Protein AF-A0A1P8WXC0-F1 (afdb_monomer_lite)

Radius of gyration: 16.98 Å; chains: 1; bounding box: 39×32×43 Å

Secondary structure (DSSP, 8-state):
--HHHHHHHH-GGGHHHHHHHHHHHHHHHHHHHTTSS-HHHHHHHHHHHHHHHHHHHHHHHHH---HHHHHHHHHHTT-TTTTTSS--HHHHHHHHHHHHHH-TTTTT-HHHHHHHHHHHHGGGTTS-HHHHHHHHHHHHHHHH-

pLDDT: mean 85.1, std 11.34, range [45.28, 95.12]

Foldseek 3Di:
DPPLVVVCVVPPQQVLVCVVLVVVLVVLVVCCVVVVDPPVVSVVVNVVSVVVSVVLVVVCVVLPAGNLLSSLLVLPVPPPQQVPDPQDSNVLSNCVVVLCVVLVCLLPDVVSVVVSLVVSLVSVVPTDPVVSNVSSVVSSVSNND

Sequence (145 aa):
MRGLQKEVDEDQANAPILQPLKDRAERILKDMESRNVTGLAAIDLLGALAAEKEALIAEAKASGLSADAFGVMIALRDDPALTGGDIDVRQVAGLIDELRARYPNALLNDDERRRLRGALYLPLLDLSDEDRTRIVDLIMRSLLS

Structure (mmCIF, N/CA/C/O backbone):
data_AF-A0A1P8WXC0-F1
#
_entry.id   AF-A0A1P8WXC0-F1
#
loop_
_atom_site.group_PDB
_atom_site.id
_atom_site.type_symbol
_atom_site.label_atom_id
_atom_site.label_alt_id
_atom_site.label_comp_id
_atom_site.label_asym_id
_atom_site.label_entity_id
_atom_site.label_seq_id
_atom_site.pdbx_PDB_ins_code
_atom_site.Car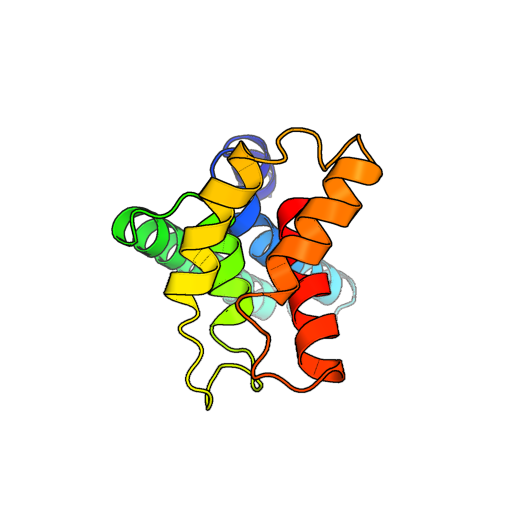tn_x
_atom_site.Cartn_y
_atom_site.Cartn_z
_atom_site.occupancy
_atom_site.B_iso_or_equiv
_atom_site.auth_seq_id
_atom_site.auth_comp_id
_atom_site.auth_asym_id
_atom_site.auth_atom_id
_atom_site.pdbx_PDB_model_num
ATOM 1 N N . MET A 1 1 ? -4.121 8.473 24.580 1.00 45.28 1 MET A N 1
ATOM 2 C CA . MET A 1 1 ? -4.501 9.025 23.257 1.00 45.28 1 MET A CA 1
ATOM 3 C C . MET A 1 1 ? -3.396 9.882 22.604 1.00 45.28 1 MET A C 1
ATOM 5 O O . MET A 1 1 ? -3.711 10.766 21.828 1.00 45.28 1 MET A O 1
ATOM 9 N N . ARG A 1 2 ? -2.100 9.650 22.890 1.00 54.25 2 ARG A N 1
ATOM 10 C CA . ARG A 1 2 ? -0.958 10.365 22.262 1.00 54.25 2 ARG A CA 1
ATOM 11 C C . ARG A 1 2 ? 0.179 9.431 21.802 1.00 54.25 2 ARG A C 1
ATOM 13 O O . ARG A 1 2 ? 1.20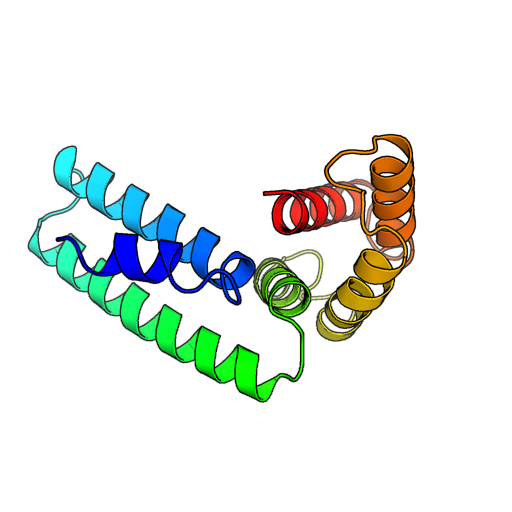9 9.922 21.375 1.00 54.25 2 ARG A O 1
ATOM 20 N N . GLY A 1 3 ? 0.011 8.110 21.929 1.00 52.69 3 GLY A N 1
ATOM 21 C CA . GLY A 1 3 ? 1.063 7.124 21.630 1.00 52.69 3 GLY A CA 1
ATOM 22 C C . GLY A 1 3 ? 1.112 6.735 20.154 1.00 52.69 3 GLY A C 1
ATOM 23 O O . GLY A 1 3 ? 2.142 6.888 19.519 1.00 52.69 3 GLY A O 1
ATOM 24 N N . LEU A 1 4 ? -0.032 6.352 19.578 1.00 50.25 4 LEU A N 1
ATOM 25 C CA . LEU A 1 4 ? -0.124 5.888 18.185 1.00 50.25 4 LEU A CA 1
ATOM 26 C C . LEU A 1 4 ? 0.288 6.941 17.148 1.00 50.25 4 LEU A C 1
ATOM 28 O O . LEU A 1 4 ? 0.970 6.615 16.188 1.00 50.25 4 LEU A O 1
ATOM 32 N N . GLN A 1 5 ? -0.084 8.204 17.357 1.00 50.00 5 GLN A N 1
ATOM 33 C CA . GLN A 1 5 ? 0.283 9.287 16.439 1.00 50.00 5 GLN A CA 1
ATOM 34 C C . GLN A 1 5 ? 1.789 9.580 16.491 1.00 50.00 5 GLN A C 1
ATOM 36 O O . GLN A 1 5 ? 2.403 9.826 15.464 1.00 50.00 5 GLN A O 1
ATOM 41 N N . LYS A 1 6 ? 2.395 9.442 17.678 1.00 47.56 6 LYS A N 1
ATOM 42 C CA . LYS A 1 6 ? 3.835 9.603 17.876 1.00 47.56 6 LYS A CA 1
ATOM 43 C C . LYS A 1 6 ? 4.639 8.448 17.287 1.00 47.56 6 LYS A C 1
ATOM 45 O O . LYS A 1 6 ? 5.669 8.690 16.687 1.00 47.56 6 LYS A O 1
ATOM 50 N N . GLU A 1 7 ? 4.152 7.216 17.405 1.00 46.25 7 GLU A N 1
ATOM 51 C CA . GLU A 1 7 ? 4.828 6.043 16.836 1.00 46.25 7 GLU A CA 1
ATOM 52 C C . GLU A 1 7 ? 4.797 6.014 15.303 1.00 46.25 7 GLU A C 1
ATOM 54 O O . GLU A 1 7 ? 5.734 5.507 14.697 1.00 46.25 7 GLU A O 1
ATOM 59 N N . VAL A 1 8 ? 3.750 6.555 14.668 1.00 48.19 8 VAL A N 1
ATOM 60 C CA . VAL A 1 8 ? 3.720 6.693 13.200 1.00 48.19 8 VAL A CA 1
ATOM 61 C C . VAL A 1 8 ? 4.662 7.806 12.730 1.00 48.19 8 VAL A C 1
ATOM 63 O O . VAL A 1 8 ? 5.315 7.645 11.705 1.00 48.19 8 VAL A O 1
ATOM 66 N N . ASP A 1 9 ? 4.781 8.898 13.491 1.00 50.03 9 ASP A N 1
ATOM 67 C CA . ASP A 1 9 ? 5.720 9.981 13.176 1.00 50.03 9 ASP A CA 1
ATOM 68 C C . ASP A 1 9 ? 7.190 9.602 13.480 1.00 50.03 9 ASP A C 1
ATOM 70 O O . ASP A 1 9 ? 8.104 10.106 12.826 1.00 50.03 9 ASP A O 1
ATOM 74 N N . GLU A 1 10 ? 7.436 8.718 14.457 1.00 51.66 10 GLU A N 1
ATOM 75 C CA . GLU A 1 10 ? 8.780 8.306 14.900 1.00 51.66 10 GLU A CA 1
ATOM 76 C C . GLU A 1 10 ? 9.355 7.111 14.106 1.00 51.66 10 GLU A C 1
ATOM 78 O O . GLU A 1 10 ? 10.577 6.981 14.031 1.00 51.66 10 GLU A O 1
ATOM 83 N N . ASP A 1 11 ? 8.528 6.280 13.454 1.00 60.09 11 ASP A N 1
ATOM 84 C CA . ASP A 1 11 ? 8.978 5.118 12.664 1.00 60.09 11 ASP A CA 1
ATOM 85 C C . ASP A 1 11 ? 8.818 5.340 11.148 1.00 60.09 11 ASP A C 1
ATOM 87 O O . ASP A 1 11 ? 8.143 4.586 10.440 1.00 60.09 11 ASP A O 1
ATOM 91 N N . GLN A 1 12 ? 9.472 6.397 10.639 1.00 60.75 12 GLN A N 1
ATOM 92 C CA . GLN A 1 12 ? 9.523 6.726 9.203 1.00 60.75 12 GLN A CA 1
ATOM 93 C C . GLN A 1 12 ? 9.930 5.530 8.331 1.00 60.75 12 GLN A C 1
ATOM 95 O O . GLN A 1 12 ? 9.492 5.430 7.187 1.00 60.75 12 GLN A O 1
ATOM 100 N N . ALA A 1 13 ? 10.740 4.612 8.868 1.00 65.19 13 ALA A N 1
ATOM 101 C CA . ALA A 1 13 ? 11.194 3.429 8.152 1.00 65.19 13 ALA A CA 1
ATOM 102 C C . ALA A 1 13 ? 10.049 2.475 7.790 1.00 65.19 13 ALA A C 1
ATOM 104 O O . ALA A 1 13 ? 10.146 1.816 6.766 1.00 65.19 13 ALA A O 1
ATOM 105 N N . ASN A 1 14 ? 8.968 2.420 8.576 1.00 73.88 14 ASN A N 1
ATOM 106 C CA . ASN A 1 14 ? 7.815 1.552 8.322 1.00 73.88 14 ASN A CA 1
ATOM 107 C C . ASN A 1 14 ? 6.589 2.317 7.801 1.00 73.88 14 ASN A C 1
ATOM 109 O O . ASN A 1 14 ? 5.512 1.730 7.688 1.00 73.88 14 ASN A O 1
ATOM 113 N N . ALA A 1 15 ? 6.723 3.605 7.467 1.00 77.62 15 ALA A N 1
ATOM 114 C CA . ALA A 1 15 ? 5.605 4.452 7.047 1.00 77.62 15 ALA A CA 1
ATOM 115 C C . ALA A 1 15 ? 4.706 3.828 5.952 1.00 77.62 15 ALA A C 1
ATOM 117 O O . ALA A 1 15 ? 3.489 3.837 6.145 1.00 77.62 15 ALA A O 1
ATOM 118 N N . PRO A 1 16 ? 5.233 3.187 4.885 1.00 79.62 16 PRO A N 1
ATOM 119 C CA . PRO A 1 16 ? 4.396 2.548 3.859 1.00 79.62 16 PRO A CA 1
ATOM 120 C C . PRO A 1 16 ? 3.525 1.402 4.394 1.00 79.62 16 PRO A C 1
ATOM 122 O O . PRO A 1 16 ? 2.432 1.152 3.893 1.00 79.62 16 PRO A O 1
ATOM 125 N N . ILE A 1 17 ? 3.991 0.715 5.438 1.00 82.81 17 ILE A N 1
ATOM 126 C CA . ILE A 1 17 ? 3.287 -0.396 6.094 1.00 82.81 17 ILE A CA 1
ATOM 127 C C . ILE A 1 17 ? 2.251 0.145 7.088 1.00 82.81 17 ILE A C 1
ATOM 129 O O . ILE A 1 17 ? 1.165 -0.410 7.248 1.00 82.81 17 ILE A O 1
ATOM 133 N N . LEU A 1 18 ? 2.587 1.239 7.774 1.00 82.50 18 LEU A N 1
ATOM 134 C CA . LEU A 1 18 ? 1.789 1.799 8.862 1.00 82.50 18 LEU A CA 1
ATOM 135 C C . LEU A 1 18 ? 0.684 2.745 8.381 1.00 82.50 18 LEU A C 1
ATOM 137 O O . LEU A 1 18 ? -0.335 2.874 9.063 1.00 82.50 18 LEU A O 1
ATOM 141 N N . GLN A 1 19 ? 0.847 3.385 7.220 1.00 82.00 19 GLN A N 1
ATOM 142 C CA . GLN A 1 19 ? -0.106 4.371 6.710 1.00 82.00 19 GLN A CA 1
ATOM 143 C C . GLN A 1 19 ? -1.525 3.793 6.508 1.00 82.00 19 GLN A C 1
ATOM 145 O O . GLN A 1 19 ? -2.474 4.392 7.020 1.00 82.00 19 GLN A O 1
ATOM 150 N N . PRO A 1 20 ? -1.721 2.600 5.906 1.00 84.25 20 PRO A N 1
ATOM 151 C CA . PRO A 1 20 ? -3.056 2.004 5.792 1.00 84.25 20 PRO A CA 1
ATOM 152 C C . PRO A 1 20 ? -3.710 1.684 7.148 1.00 84.25 20 PRO A C 1
ATOM 154 O O . PRO A 1 20 ? -4.929 1.800 7.304 1.00 84.25 20 PRO A O 1
ATOM 157 N N . LEU A 1 21 ? -2.913 1.289 8.150 1.00 85.31 21 LEU A N 1
ATOM 158 C CA . LEU A 1 21 ? -3.407 1.013 9.504 1.00 85.31 21 LEU A CA 1
ATOM 159 C C . LEU A 1 21 ? -3.832 2.301 10.213 1.00 85.31 21 LEU A C 1
ATOM 161 O O . LEU A 1 21 ? -4.863 2.321 10.889 1.00 85.31 21 LEU A O 1
ATOM 165 N N . LYS A 1 22 ? -3.072 3.384 10.020 1.0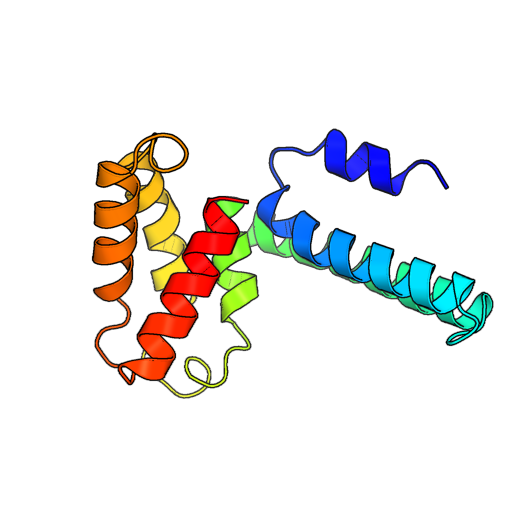0 84.06 22 LYS A N 1
ATOM 166 C CA . LYS A 1 22 ? -3.420 4.719 10.511 1.00 84.06 22 LYS A CA 1
ATOM 167 C C . LYS A 1 22 ? -4.746 5.197 9.920 1.00 84.06 22 LYS A C 1
ATOM 169 O O . LYS A 1 22 ? -5.634 5.561 10.686 1.00 84.06 22 LYS A O 1
ATOM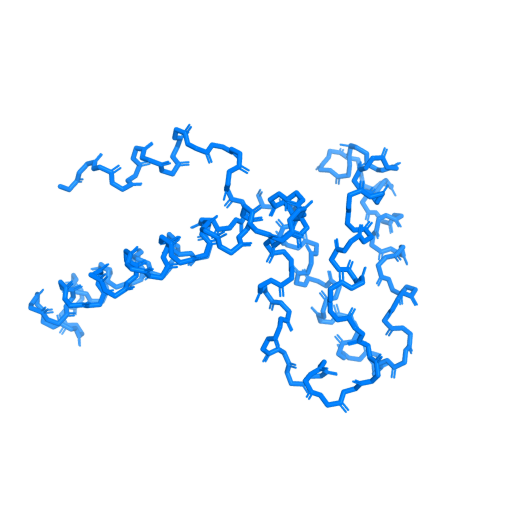 174 N N . ASP A 1 23 ? -4.929 5.107 8.603 1.00 86.69 23 ASP A N 1
ATOM 175 C CA . ASP A 1 23 ? -6.172 5.529 7.940 1.00 86.69 23 ASP A CA 1
ATOM 176 C C . ASP A 1 23 ? -7.396 4.745 8.457 1.00 86.69 23 ASP A C 1
ATOM 178 O O . ASP A 1 23 ? -8.486 5.298 8.647 1.00 86.69 23 ASP A O 1
ATOM 182 N N . ARG A 1 24 ? -7.226 3.442 8.731 1.00 87.38 24 ARG A N 1
ATOM 183 C CA . ARG A 1 24 ? -8.268 2.600 9.347 1.00 87.38 24 ARG A CA 1
ATOM 184 C C . ARG A 1 24 ? -8.558 3.013 10.790 1.00 87.38 24 ARG A C 1
ATOM 186 O O . ARG A 1 24 ? -9.729 3.097 11.161 1.00 87.38 24 ARG A O 1
ATOM 193 N N . ALA A 1 25 ? -7.532 3.306 11.587 1.00 87.06 25 ALA A N 1
ATOM 194 C CA . ALA A 1 25 ? -7.698 3.782 12.959 1.00 87.06 25 ALA A CA 1
ATOM 195 C C . ALA A 1 25 ? -8.432 5.134 13.013 1.00 87.06 25 ALA A C 1
ATOM 197 O O . ALA A 1 25 ? -9.356 5.302 13.810 1.00 87.06 25 ALA A O 1
ATOM 198 N N . GLU A 1 26 ? -8.086 6.073 12.128 1.00 89.19 26 GLU A N 1
ATOM 199 C CA . GLU A 1 26 ? -8.764 7.371 12.007 1.00 89.19 26 GLU A CA 1
ATOM 200 C C . GLU A 1 26 ? -10.246 7.208 11.642 1.00 89.19 26 GLU A C 1
ATOM 202 O O . GLU A 1 26 ? -11.108 7.883 12.211 1.00 89.19 26 GLU A O 1
ATOM 207 N N . ARG A 1 27 ? -10.571 6.263 10.751 1.00 89.62 27 ARG A N 1
ATOM 208 C CA . ARG A 1 27 ? -11.963 5.949 10.402 1.00 89.62 27 ARG A CA 1
ATOM 209 C C . ARG A 1 27 ? -12.754 5.409 11.594 1.00 89.62 27 ARG A C 1
ATOM 211 O O . ARG A 1 27 ? -13.859 5.884 11.835 1.00 89.62 27 ARG A O 1
ATOM 218 N N . ILE A 1 28 ? -12.179 4.490 12.371 1.00 86.44 28 ILE A N 1
ATOM 219 C CA . ILE A 1 28 ? -12.824 3.939 13.577 1.00 86.44 28 ILE A CA 1
ATOM 220 C C . ILE A 1 28 ? -13.115 5.044 14.596 1.00 86.44 28 ILE A C 1
ATOM 222 O O . ILE A 1 28 ? -14.210 5.098 15.157 1.00 86.44 28 ILE A O 1
ATOM 226 N N . LEU A 1 29 ? -12.157 5.947 14.823 1.00 86.75 29 LEU A N 1
ATOM 227 C CA . LEU A 1 29 ? -12.345 7.079 15.732 1.00 86.75 29 LEU A CA 1
ATOM 228 C C . LEU A 1 29 ? -13.471 7.998 15.252 1.00 86.75 29 LEU A C 1
ATOM 230 O O . LEU A 1 29 ? -14.342 8.361 16.042 1.00 86.75 29 LEU A O 1
ATOM 234 N N . LYS A 1 30 ? -13.513 8.303 13.953 1.00 88.94 30 LYS A N 1
ATOM 235 C CA . LYS A 1 30 ? -14.577 9.114 13.355 1.00 88.94 30 LYS A CA 1
ATOM 236 C C . LYS A 1 30 ? -15.953 8.455 13.464 1.00 88.94 30 LYS A C 1
ATOM 238 O O . LYS A 1 30 ? -16.945 9.139 13.724 1.00 88.94 30 LYS A O 1
ATOM 243 N N . ASP A 1 31 ? -16.031 7.140 13.287 1.00 86.12 31 ASP A N 1
ATOM 244 C CA . ASP A 1 31 ? -17.282 6.398 13.433 1.00 86.12 31 ASP A CA 1
ATOM 245 C C . ASP A 1 31 ? -17.753 6.363 14.893 1.00 86.12 31 ASP A C 1
ATOM 247 O O . ASP A 1 31 ? -18.954 6.455 15.158 1.00 86.12 31 ASP A O 1
ATOM 251 N N . MET A 1 32 ? -16.826 6.312 15.853 1.00 87.12 32 MET A N 1
ATOM 252 C CA . MET A 1 32 ? -17.142 6.441 17.277 1.00 87.12 32 MET A CA 1
ATOM 253 C C . MET A 1 32 ? -17.652 7.851 17.611 1.00 87.12 32 MET A C 1
ATOM 255 O O . MET A 1 32 ? -18.672 7.992 18.286 1.00 87.12 32 MET A O 1
ATOM 259 N N . GLU A 1 33 ? -16.992 8.900 17.109 1.00 87.44 33 GLU A N 1
ATOM 260 C CA . GLU A 1 33 ? -17.426 10.298 17.270 1.00 87.44 33 GLU A CA 1
ATOM 261 C C . GLU A 1 33 ? -18.816 10.540 16.667 1.00 87.44 33 GLU A C 1
ATOM 263 O O . GLU A 1 33 ? -19.659 11.209 17.268 1.00 87.44 33 GLU A O 1
ATOM 268 N N . SER A 1 34 ? -19.079 9.926 15.512 1.00 90.56 34 SER A N 1
ATOM 269 C CA . SER A 1 34 ? -20.368 9.978 14.814 1.00 90.56 34 SER A CA 1
ATOM 270 C C . SER A 1 34 ? -21.434 9.070 15.442 1.00 90.56 34 SER A C 1
ATOM 272 O O . SER A 1 34 ? -22.570 9.055 14.974 1.00 90.56 34 SER A O 1
ATOM 274 N N . ARG A 1 35 ? -21.096 8.335 16.516 1.00 85.69 35 ARG A N 1
ATOM 275 C CA . ARG A 1 35 ? -21.953 7.350 17.205 1.00 85.69 35 ARG A CA 1
ATOM 276 C C . ARG A 1 35 ? -22.439 6.200 16.311 1.00 85.69 35 ARG A C 1
ATOM 278 O O . ARG A 1 35 ? -23.438 5.561 16.634 1.00 85.69 35 ARG A O 1
ATOM 285 N N . ASN A 1 36 ? -21.724 5.915 15.225 1.00 81.06 36 ASN A N 1
ATOM 286 C CA . ASN A 1 36 ? -21.967 4.757 14.359 1.00 81.06 36 ASN A CA 1
ATOM 287 C C . ASN A 1 36 ? -21.493 3.451 15.016 1.00 81.06 36 ASN A C 1
ATOM 289 O O . ASN A 1 36 ? -22.042 2.385 14.748 1.00 81.06 36 ASN A O 1
ATOM 293 N N . VAL A 1 37 ? -20.497 3.537 15.902 1.00 85.81 37 VAL A N 1
ATOM 294 C CA . VAL A 1 37 ? -20.017 2.436 16.750 1.00 85.81 37 VAL A CA 1
ATOM 295 C C . VAL A 1 37 ? -19.933 2.883 18.202 1.00 85.81 37 VAL A C 1
ATOM 297 O O . VAL A 1 37 ? -19.731 4.058 18.512 1.00 85.81 37 VAL A O 1
ATOM 300 N N . THR A 1 38 ? -20.106 1.931 19.115 1.00 88.88 38 THR A N 1
ATOM 301 C CA . THR A 1 38 ? -19.971 2.187 20.551 1.00 88.88 38 THR A CA 1
ATOM 302 C C . THR A 1 38 ? -18.499 2.337 20.932 1.00 88.88 38 THR A C 1
ATOM 304 O O . THR A 1 38 ? -17.617 1.790 20.273 1.00 88.88 38 THR A O 1
ATOM 307 N N . GLY A 1 39 ? -18.221 3.034 22.039 1.00 82.81 39 GLY A N 1
ATOM 308 C CA . GLY A 1 39 ? -16.849 3.172 22.537 1.00 82.81 39 GLY A CA 1
ATOM 309 C C . GLY A 1 39 ? -16.182 1.829 22.859 1.00 82.81 39 GLY A C 1
ATOM 310 O O . GLY A 1 39 ? -14.993 1.672 22.614 1.00 82.81 39 GLY A O 1
ATOM 311 N N . LEU A 1 40 ? -16.949 0.841 23.338 1.00 88.81 40 LEU A N 1
ATOM 312 C CA . LEU A 1 40 ? -16.433 -0.509 23.587 1.00 88.81 40 LEU A CA 1
ATOM 313 C C . LEU A 1 40 ? -16.051 -1.214 22.276 1.00 88.81 40 LEU A C 1
ATOM 315 O O . LEU A 1 40 ? -14.937 -1.709 22.161 1.00 88.81 40 LEU A O 1
ATOM 319 N N . ALA A 1 41 ? -16.921 -1.164 21.261 1.00 89.00 41 ALA A N 1
ATOM 320 C CA . ALA A 1 41 ? -16.620 -1.731 19.947 1.00 89.00 41 ALA A CA 1
ATOM 321 C C . ALA A 1 41 ? -15.411 -1.046 19.286 1.00 89.00 41 ALA A C 1
ATOM 323 O O . ALA A 1 41 ? -14.585 -1.708 18.666 1.00 89.00 41 ALA A O 1
ATOM 324 N N . ALA A 1 42 ? -15.268 0.273 19.446 1.00 85.56 42 ALA A N 1
ATOM 325 C CA . ALA A 1 42 ? -14.111 1.006 18.940 1.00 85.56 42 ALA A CA 1
ATOM 326 C C . ALA A 1 42 ? -12.799 0.562 19.615 1.00 85.56 42 ALA A C 1
ATOM 328 O O . ALA A 1 42 ? -11.785 0.430 18.935 1.00 85.56 42 ALA A O 1
ATOM 329 N N . ILE A 1 43 ? -12.815 0.294 20.927 1.00 88.88 43 ILE A N 1
ATOM 330 C CA . ILE A 1 43 ? -11.650 -0.236 21.656 1.00 88.88 43 ILE A CA 1
ATOM 331 C C . ILE A 1 43 ? -11.262 -1.618 21.126 1.00 88.88 43 ILE A C 1
ATOM 333 O O . ILE A 1 43 ? -10.082 -1.840 20.858 1.00 88.88 43 ILE A O 1
ATOM 337 N N . ASP A 1 44 ? -12.230 -2.511 20.918 1.00 90.75 44 ASP A N 1
ATOM 338 C CA . ASP A 1 44 ? -11.962 -3.853 20.386 1.00 90.75 44 ASP A CA 1
ATOM 339 C C . ASP A 1 44 ? -11.361 -3.787 18.971 1.00 90.75 44 ASP A C 1
ATOM 341 O O . ASP A 1 44 ? -10.370 -4.459 18.676 1.00 90.75 44 ASP A O 1
ATOM 345 N N . LEU A 1 45 ? -11.897 -2.916 18.107 1.00 87.62 45 LEU A N 1
ATOM 346 C CA . LEU A 1 45 ? -11.381 -2.698 16.751 1.00 87.62 45 LEU A CA 1
ATOM 347 C C . LEU A 1 45 ? -9.959 -2.116 16.749 1.00 87.62 45 LEU A C 1
ATOM 349 O O . LEU A 1 45 ? -9.117 -2.539 15.957 1.00 87.62 45 LEU A O 1
ATOM 353 N N . LEU A 1 46 ? -9.670 -1.164 17.642 1.00 86.50 46 LEU A N 1
ATOM 354 C CA . LEU A 1 46 ? -8.325 -0.603 17.794 1.00 86.50 46 LEU A CA 1
ATOM 355 C C . LEU A 1 46 ? -7.339 -1.633 18.361 1.00 86.50 46 LEU A C 1
ATOM 357 O O . LEU A 1 46 ? -6.186 -1.668 17.934 1.00 86.50 46 LEU A O 1
ATOM 361 N N . GLY A 1 47 ? -7.784 -2.494 19.280 1.00 87.19 47 GLY A N 1
ATOM 362 C CA . GLY A 1 47 ? -6.987 -3.607 19.794 1.00 87.19 47 GLY A CA 1
ATOM 363 C C . GLY A 1 47 ? -6.621 -4.612 18.699 1.00 87.19 47 GLY A C 1
ATOM 364 O O . GLY A 1 47 ? -5.461 -5.004 18.587 1.00 87.19 47 GLY A O 1
ATOM 365 N N . ALA A 1 48 ? -7.578 -4.967 17.837 1.00 89.81 48 ALA A N 1
ATOM 366 C CA . ALA A 1 48 ? -7.328 -5.827 16.681 1.00 89.81 48 ALA A CA 1
ATOM 367 C C . ALA A 1 48 ? -6.324 -5.201 15.696 1.00 89.81 48 ALA A C 1
ATOM 369 O O . ALA A 1 48 ? -5.413 -5.884 15.232 1.00 89.81 48 ALA A O 1
ATOM 370 N N . LEU A 1 49 ? -6.433 -3.892 15.434 1.00 87.88 49 LEU A N 1
ATOM 371 C CA . LEU A 1 49 ? -5.468 -3.166 14.602 1.00 87.88 49 LEU A CA 1
ATOM 372 C C . LEU A 1 49 ? -4.056 -3.146 15.200 1.00 87.88 49 LEU A C 1
ATOM 374 O O . LEU A 1 49 ? -3.081 -3.215 14.454 1.00 87.88 49 LEU A O 1
ATOM 378 N N . ALA A 1 50 ? -3.923 -3.056 16.525 1.00 85.19 50 ALA A N 1
ATOM 379 C CA . ALA A 1 50 ? -2.617 -3.114 17.178 1.00 85.19 50 ALA A CA 1
ATOM 380 C C . ALA A 1 50 ? -1.952 -4.490 16.996 1.00 85.19 50 ALA A C 1
ATOM 382 O O . ALA A 1 50 ? -0.772 -4.558 16.658 1.00 85.19 50 ALA A O 1
ATOM 383 N N . ALA A 1 51 ? -2.716 -5.577 17.131 1.00 88.81 51 ALA A N 1
ATOM 384 C CA . ALA A 1 51 ? -2.216 -6.925 16.859 1.00 88.81 51 ALA A CA 1
ATOM 385 C C . ALA A 1 51 ? -1.850 -7.119 15.373 1.00 88.81 51 ALA A C 1
ATOM 387 O O . ALA A 1 51 ? -0.818 -7.712 15.060 1.00 88.81 51 ALA A O 1
ATOM 388 N N . GLU A 1 52 ? -2.657 -6.573 14.455 1.00 88.75 52 GLU A N 1
ATOM 389 C CA . GLU A 1 52 ? -2.376 -6.575 13.012 1.00 88.75 52 GLU A CA 1
ATOM 390 C C . GLU A 1 52 ? -1.069 -5.828 12.693 1.00 88.75 52 GLU A C 1
ATOM 392 O O . GLU A 1 52 ? -0.234 -6.343 11.951 1.00 88.75 52 GLU A O 1
ATOM 397 N N . LYS A 1 53 ? -0.843 -4.659 13.312 1.00 86.88 53 LYS A N 1
ATOM 398 C CA . LYS A 1 53 ? 0.410 -3.894 13.193 1.00 86.88 53 LYS A CA 1
ATOM 399 C C . LYS A 1 53 ? 1.621 -4.740 13.580 1.00 86.88 53 LYS A C 1
ATOM 401 O O . LYS A 1 53 ? 2.592 -4.797 12.828 1.00 86.88 53 LYS A O 1
ATOM 406 N N . GLU A 1 54 ? 1.587 -5.374 14.749 1.00 87.75 54 GLU A N 1
ATOM 407 C CA . GLU A 1 54 ? 2.712 -6.178 15.235 1.00 87.75 54 GLU A CA 1
ATOM 408 C C . GLU A 1 54 ? 3.000 -7.370 14.318 1.00 87.75 54 GLU A C 1
ATOM 410 O O . GLU A 1 54 ? 4.162 -7.625 13.989 1.00 87.75 54 GLU A O 1
ATOM 415 N N . ALA A 1 55 ? 1.951 -8.052 13.848 1.00 89.69 55 ALA A N 1
ATOM 416 C CA . ALA A 1 55 ? 2.075 -9.153 12.901 1.00 89.69 55 ALA A CA 1
ATOM 417 C C . ALA A 1 55 ? 2.709 -8.698 11.577 1.00 89.69 55 ALA A C 1
ATOM 419 O O . ALA A 1 55 ? 3.656 -9.327 11.109 1.00 89.69 55 ALA A O 1
ATOM 420 N N . LEU A 1 56 ? 2.253 -7.573 11.017 1.00 89.06 56 LEU A N 1
ATOM 421 C CA . LEU A 1 56 ? 2.793 -7.025 9.771 1.00 89.06 56 LEU A CA 1
ATOM 422 C C . LEU A 1 56 ? 4.250 -6.575 9.911 1.00 89.06 56 LEU A C 1
ATOM 424 O O . LEU A 1 56 ? 5.045 -6.819 9.011 1.00 89.06 56 LEU A O 1
ATOM 428 N N . ILE A 1 57 ? 4.640 -5.972 11.038 1.00 86.69 57 ILE A N 1
ATOM 429 C CA . ILE A 1 57 ? 6.044 -5.600 11.286 1.00 86.69 57 ILE A CA 1
ATOM 430 C C . ILE A 1 57 ? 6.927 -6.850 11.401 1.00 86.69 57 ILE A C 1
ATOM 432 O O . ILE A 1 57 ? 8.055 -6.866 10.901 1.00 86.69 57 ILE A O 1
ATOM 436 N N . ALA A 1 58 ? 6.446 -7.900 12.071 1.00 89.75 58 ALA A N 1
ATOM 437 C CA . ALA A 1 58 ? 7.172 -9.162 12.171 1.00 89.75 58 ALA A CA 1
ATOM 438 C C . ALA A 1 58 ? 7.320 -9.837 10.798 1.00 89.75 58 ALA A C 1
ATOM 440 O O . ALA A 1 58 ? 8.411 -10.291 10.450 1.00 89.75 58 ALA A O 1
ATOM 441 N N . GLU A 1 59 ? 6.252 -9.844 10.000 1.00 90.44 59 GLU A N 1
ATOM 442 C CA . GLU A 1 59 ? 6.246 -10.363 8.632 1.00 90.44 59 GLU A CA 1
ATOM 443 C C . GLU A 1 59 ? 7.188 -9.557 7.724 1.00 90.44 59 GLU A C 1
ATOM 445 O O . GLU A 1 59 ? 7.999 -10.150 7.014 1.00 90.44 59 GLU A O 1
ATOM 450 N N . ALA A 1 60 ? 7.184 -8.223 7.819 1.00 89.25 60 ALA A N 1
ATOM 451 C CA . ALA A 1 60 ? 8.094 -7.354 7.076 1.00 89.25 60 ALA A CA 1
ATOM 452 C C . ALA A 1 60 ? 9.557 -7.701 7.366 1.00 89.25 60 ALA A C 1
ATOM 454 O O . ALA A 1 60 ? 10.334 -7.946 6.441 1.00 89.25 60 ALA A O 1
ATOM 455 N N . LYS A 1 61 ? 9.916 -7.835 8.650 1.00 87.62 61 LYS A N 1
ATOM 456 C CA . LYS A 1 61 ? 11.266 -8.246 9.073 1.00 87.62 61 LYS A CA 1
ATOM 457 C C . LYS A 1 61 ? 11.648 -9.631 8.550 1.00 87.62 61 LYS A C 1
ATOM 459 O O . LYS A 1 61 ? 12.798 -9.836 8.173 1.00 87.62 61 LYS A O 1
ATOM 464 N N . ALA A 1 62 ? 10.707 -10.574 8.523 1.00 90.00 62 ALA A N 1
ATOM 465 C CA . ALA A 1 62 ? 10.941 -11.924 8.014 1.00 90.00 62 ALA A CA 1
ATOM 466 C C . ALA A 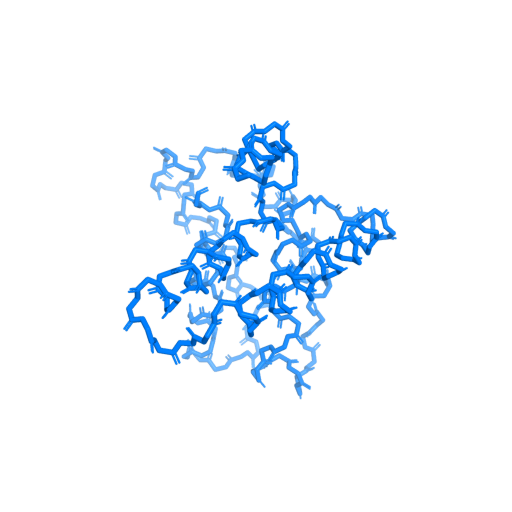1 62 ? 11.026 -11.984 6.478 1.00 90.00 62 ALA A C 1
ATOM 468 O O . ALA A 1 62 ? 11.683 -12.870 5.931 1.00 90.00 62 ALA A O 1
ATOM 469 N N . SER A 1 63 ? 10.375 -11.053 5.777 1.00 87.19 63 SER A N 1
ATOM 470 C CA . SER A 1 63 ? 10.283 -11.050 4.314 1.00 87.19 63 SER A CA 1
ATOM 471 C C . SER A 1 63 ? 11.608 -10.729 3.615 1.00 87.19 63 SER A C 1
ATOM 473 O O . SER A 1 63 ? 11.823 -11.189 2.489 1.00 87.19 63 SER A O 1
ATOM 475 N N . GLY A 1 64 ? 12.475 -9.954 4.281 1.00 87.62 64 GLY A N 1
ATOM 476 C CA . GLY A 1 64 ? 13.712 -9.405 3.718 1.00 87.62 64 GLY A CA 1
ATOM 477 C C . GLY A 1 64 ? 13.503 -8.267 2.709 1.00 87.62 64 GLY A C 1
ATOM 478 O O . GLY A 1 64 ? 14.482 -7.808 2.127 1.00 87.62 64 GLY A O 1
ATOM 479 N N . LEU A 1 65 ? 12.259 -7.829 2.489 1.00 89.69 65 LEU A N 1
ATOM 480 C CA . LEU A 1 65 ? 11.913 -6.711 1.611 1.00 89.69 65 LEU A CA 1
ATOM 481 C C . LEU A 1 65 ? 12.124 -5.370 2.324 1.00 89.69 65 LEU A C 1
ATOM 483 O O . LEU A 1 65 ? 12.049 -5.290 3.554 1.00 89.69 65 LEU A O 1
ATOM 487 N N . SER A 1 66 ? 12.337 -4.299 1.555 1.00 90.31 66 SER A N 1
ATOM 488 C CA . SER A 1 66 ? 12.216 -2.944 2.097 1.00 90.31 66 SER A CA 1
ATOM 489 C C . SER A 1 66 ? 10.779 -2.655 2.546 1.00 90.31 66 SER A C 1
ATOM 491 O O . SER A 1 66 ? 9.837 -3.352 2.166 1.00 90.31 66 SER A O 1
ATOM 493 N N . ALA A 1 67 ? 10.584 -1.594 3.329 1.00 88.12 67 ALA A N 1
ATOM 494 C CA . ALA A 1 67 ? 9.244 -1.199 3.750 1.00 88.12 67 ALA A CA 1
ATOM 495 C C . ALA A 1 67 ? 8.347 -0.751 2.586 1.00 88.12 67 ALA A C 1
ATOM 497 O O . ALA A 1 67 ? 7.160 -1.068 2.597 1.00 88.12 67 ALA A O 1
ATOM 498 N N . ASP A 1 68 ? 8.906 -0.077 1.571 1.00 89.25 68 ASP A N 1
ATOM 499 C CA . ASP A 1 68 ? 8.178 0.306 0.352 1.00 89.25 68 ASP A CA 1
ATOM 500 C C . ASP A 1 68 ? 7.721 -0.952 -0.408 1.00 89.25 68 ASP A C 1
ATOM 502 O O . ASP A 1 68 ? 6.543 -1.102 -0.738 1.00 89.25 68 ASP A O 1
ATOM 506 N N . ALA A 1 69 ? 8.646 -1.890 -0.639 1.00 92.06 69 ALA A N 1
ATOM 507 C CA . ALA A 1 69 ? 8.372 -3.148 -1.328 1.00 92.06 69 ALA A CA 1
ATOM 508 C C . ALA A 1 69 ? 7.353 -4.008 -0.566 1.00 92.06 69 ALA A C 1
ATOM 510 O O . ALA A 1 69 ? 6.393 -4.516 -1.149 1.00 92.06 69 ALA A O 1
ATOM 511 N N . PHE A 1 70 ? 7.520 -4.142 0.751 1.00 92.44 70 PHE A N 1
ATOM 512 C CA . PHE A 1 70 ? 6.598 -4.893 1.595 1.00 92.44 70 PHE A CA 1
ATOM 513 C C . PHE A 1 70 ? 5.213 -4.238 1.654 1.00 92.44 70 PHE A C 1
ATOM 515 O O . PHE A 1 70 ? 4.209 -4.934 1.530 1.00 92.44 70 PHE A O 1
ATOM 522 N N . GLY A 1 71 ? 5.138 -2.909 1.779 1.00 89.94 71 GLY A N 1
ATOM 523 C CA . GLY A 1 71 ? 3.874 -2.172 1.741 1.00 89.94 71 GLY A CA 1
ATOM 524 C C . GLY A 1 71 ? 3.095 -2.437 0.451 1.00 89.94 71 GLY A C 1
ATOM 525 O O . GLY A 1 71 ? 1.906 -2.756 0.499 1.00 89.94 71 GLY A O 1
ATOM 526 N N . VAL A 1 72 ? 3.786 -2.425 -0.694 1.00 91.25 72 VAL A N 1
ATOM 527 C CA . VAL A 1 72 ? 3.200 -2.806 -1.988 1.00 91.25 72 VAL A CA 1
ATOM 528 C C . VAL A 1 72 ? 2.737 -4.265 -1.990 1.00 91.25 72 VAL A C 1
ATOM 530 O O . VAL A 1 72 ? 1.619 -4.542 -2.415 1.00 91.25 72 VAL A O 1
ATOM 533 N N . MET A 1 73 ? 3.544 -5.202 -1.483 1.00 92.31 73 MET A N 1
ATOM 534 C CA . MET A 1 73 ? 3.166 -6.619 -1.401 1.00 92.31 73 MET A CA 1
ATOM 535 C C . MET A 1 73 ? 1.856 -6.814 -0.628 1.00 92.31 73 MET A C 1
ATOM 537 O O . MET A 1 73 ? 0.952 -7.500 -1.098 1.00 92.31 73 MET A O 1
ATOM 541 N N . ILE A 1 74 ? 1.737 -6.184 0.543 1.00 91.31 74 ILE A N 1
ATOM 542 C CA . ILE A 1 74 ? 0.542 -6.268 1.388 1.00 91.31 74 ILE A CA 1
ATOM 543 C C . ILE A 1 74 ? -0.666 -5.618 0.712 1.00 91.31 74 ILE A C 1
ATOM 545 O O . ILE A 1 74 ? -1.761 -6.167 0.780 1.00 91.31 74 ILE A O 1
ATOM 549 N N . ALA A 1 75 ? -0.482 -4.489 0.023 1.00 88.38 75 ALA A N 1
ATOM 550 C CA . ALA A 1 75 ? -1.564 -3.833 -0.709 1.00 88.38 75 ALA A CA 1
ATOM 551 C C . ALA A 1 75 ? -2.106 -4.682 -1.874 1.00 88.38 75 ALA A C 1
ATOM 553 O O . ALA A 1 75 ? -3.264 -4.521 -2.256 1.00 88.38 75 ALA A O 1
ATOM 554 N N . LEU A 1 76 ? -1.278 -5.568 -2.437 1.00 90.19 76 LEU A N 1
ATOM 555 C CA . LEU A 1 76 ? -1.606 -6.371 -3.615 1.00 90.19 76 LEU A CA 1
ATOM 556 C C . LEU A 1 76 ? -2.000 -7.822 -3.311 1.00 90.19 76 LEU A C 1
ATOM 558 O O . LEU A 1 76 ? -2.659 -8.442 -4.143 1.00 90.19 76 LEU A O 1
ATOM 562 N N . ARG A 1 77 ? -1.614 -8.386 -2.157 1.00 86.88 77 ARG A N 1
ATOM 563 C CA . ARG A 1 77 ? -1.768 -9.830 -1.875 1.00 86.88 77 ARG A CA 1
ATOM 564 C C . ARG A 1 77 ? -3.213 -10.339 -1.910 1.00 86.88 77 ARG A C 1
ATOM 566 O O . ARG A 1 77 ? -3.425 -11.505 -2.218 1.00 86.88 77 ARG A O 1
ATOM 573 N N . ASP A 1 78 ? -4.176 -9.469 -1.611 1.00 86.75 78 ASP A N 1
ATOM 574 C CA . ASP A 1 78 ? -5.607 -9.794 -1.565 1.00 86.75 78 ASP A CA 1
ATOM 575 C C . ASP A 1 78 ? -6.364 -9.285 -2.812 1.00 86.75 78 ASP A C 1
ATOM 577 O O . ASP A 1 78 ? -7.596 -9.309 -2.854 1.00 86.75 78 ASP A O 1
ATOM 581 N N . ASP A 1 79 ? -5.653 -8.796 -3.837 1.00 88.12 79 ASP A N 1
ATOM 582 C CA . ASP A 1 79 ? -6.279 -8.260 -5.045 1.00 88.12 79 ASP A CA 1
ATOM 583 C C . ASP A 1 79 ? -6.900 -9.388 -5.897 1.00 88.12 79 ASP A C 1
ATOM 585 O O . ASP A 1 79 ? -6.213 -10.356 -6.248 1.00 88.12 79 ASP A O 1
ATOM 589 N N . PRO A 1 80 ? -8.188 -9.295 -6.282 1.00 85.75 80 PRO A N 1
ATOM 590 C CA . PRO A 1 80 ? -8.862 -10.345 -7.047 1.00 85.75 80 PRO A CA 1
ATOM 591 C C . PRO A 1 80 ? -8.228 -10.596 -8.421 1.00 85.75 80 PRO A C 1
ATOM 593 O O . PRO A 1 80 ? -8.289 -11.715 -8.921 1.00 85.75 80 PRO A O 1
ATOM 596 N N . ALA A 1 81 ? -7.592 -9.586 -9.023 1.00 85.44 81 ALA A N 1
ATOM 597 C CA . ALA A 1 81 ? -6.914 -9.744 -10.307 1.00 85.44 81 ALA A CA 1
ATOM 598 C C . ALA A 1 81 ? -5.581 -10.507 -10.186 1.00 85.44 81 ALA A C 1
ATOM 600 O O . ALA A 1 81 ? -5.071 -11.008 -11.184 1.00 85.44 81 ALA A O 1
ATOM 601 N N . LEU A 1 82 ? -5.022 -10.610 -8.974 1.00 85.62 82 LEU A N 1
ATOM 602 C CA . LEU A 1 82 ? -3.733 -11.256 -8.703 1.00 85.62 82 LEU A CA 1
ATOM 603 C C . LEU A 1 82 ? -3.886 -12.611 -7.995 1.00 85.62 82 LEU A C 1
ATOM 605 O O . LEU A 1 82 ? -3.080 -13.509 -8.206 1.00 85.62 82 LEU A O 1
ATOM 609 N N . THR A 1 83 ? -4.950 -12.802 -7.212 1.00 78.19 83 THR A N 1
ATOM 610 C CA . THR A 1 83 ? -5.208 -14.019 -6.407 1.00 78.19 83 THR A CA 1
ATOM 611 C C . THR A 1 83 ? -5.591 -15.271 -7.211 1.00 78.19 83 THR A C 1
ATOM 613 O O . THR A 1 83 ? -5.733 -16.349 -6.635 1.00 78.19 83 THR A O 1
ATOM 616 N N . GLY A 1 84 ? -5.715 -15.166 -8.537 1.00 68.31 84 GLY A N 1
ATOM 617 C CA . GLY A 1 84 ? -5.969 -16.296 -9.442 1.00 68.31 84 GLY A CA 1
ATOM 618 C C . GLY A 1 84 ? -5.096 -16.317 -10.699 1.00 68.31 84 GLY A C 1
ATOM 619 O O . GLY A 1 84 ? -5.383 -17.096 -11.606 1.00 68.31 84 GLY A O 1
ATOM 620 N N . GLY A 1 85 ? -4.086 -15.447 -10.779 1.00 71.00 85 GLY A N 1
ATOM 621 C CA . GLY A 1 85 ? -3.194 -15.335 -11.935 1.00 71.00 85 GLY A CA 1
ATOM 622 C C . GLY A 1 85 ? -1.822 -15.969 -11.702 1.00 71.00 85 GLY A C 1
ATOM 623 O O . GLY A 1 85 ? -1.475 -16.343 -10.585 1.00 71.00 85 GLY A O 1
ATOM 624 N N . ASP A 1 86 ? -1.014 -16.021 -12.762 1.00 80.69 86 ASP A N 1
ATOM 625 C CA . ASP A 1 86 ? 0.385 -16.486 -12.714 1.00 80.69 86 ASP A CA 1
ATOM 626 C C . ASP A 1 86 ? 1.360 -15.412 -12.183 1.00 80.69 86 ASP A C 1
ATOM 628 O O . ASP A 1 86 ? 2.566 -15.644 -12.074 1.00 80.69 86 ASP A O 1
ATOM 632 N N . ILE A 1 87 ? 0.855 -14.219 -11.852 1.00 85.94 87 ILE A N 1
ATOM 633 C CA . ILE A 1 87 ? 1.666 -13.100 -11.370 1.00 85.94 87 ILE A CA 1
ATOM 634 C C . ILE A 1 87 ? 1.999 -13.299 -9.893 1.00 85.94 87 ILE A C 1
ATOM 636 O O . ILE A 1 87 ? 1.148 -13.192 -9.011 1.00 85.94 87 ILE A O 1
ATOM 640 N N . ASP A 1 88 ? 3.283 -13.515 -9.622 1.00 87.62 88 ASP A N 1
ATOM 641 C CA . ASP A 1 88 ? 3.810 -13.587 -8.266 1.00 87.62 88 ASP A CA 1
ATOM 642 C C . ASP A 1 88 ? 3.933 -12.178 -7.660 1.00 87.62 88 ASP A C 1
ATOM 644 O O . ASP A 1 88 ? 4.851 -11.409 -7.964 1.00 87.62 88 ASP A O 1
ATOM 648 N N . VAL A 1 89 ? 3.009 -11.850 -6.753 1.00 89.88 89 VAL A N 1
ATOM 649 C CA . VAL A 1 89 ? 2.974 -10.573 -6.022 1.00 89.88 89 VAL A CA 1
ATOM 650 C C . VAL A 1 89 ? 4.293 -10.287 -5.301 1.00 89.88 89 VAL A C 1
ATOM 652 O O . VAL A 1 89 ? 4.720 -9.132 -5.226 1.00 89.88 89 VAL A O 1
ATOM 655 N N . ARG A 1 90 ? 4.986 -11.319 -4.805 1.00 89.38 90 ARG A N 1
ATOM 656 C CA . ARG A 1 90 ? 6.274 -11.145 -4.129 1.00 89.38 90 ARG A CA 1
ATOM 657 C C . ARG A 1 90 ? 7.368 -10.734 -5.109 1.00 89.38 90 ARG A C 1
ATOM 659 O O . ARG A 1 90 ? 8.215 -9.916 -4.753 1.00 89.38 90 ARG A O 1
ATOM 666 N N . GLN A 1 91 ? 7.349 -11.259 -6.334 1.00 88.12 91 GLN A N 1
ATOM 667 C CA . GLN A 1 91 ? 8.275 -10.817 -7.381 1.00 88.12 91 GLN A CA 1
ATOM 668 C C . GLN A 1 91 ? 7.999 -9.368 -7.779 1.00 88.12 91 GLN A C 1
ATOM 670 O O . GLN A 1 91 ? 8.938 -8.579 -7.850 1.00 88.12 91 GLN A O 1
ATOM 675 N N . VAL A 1 92 ? 6.727 -8.988 -7.952 1.00 89.75 92 VAL A N 1
ATOM 676 C CA . VAL A 1 92 ? 6.346 -7.592 -8.235 1.00 89.75 92 VAL A CA 1
ATOM 677 C C . VAL A 1 92 ? 6.843 -6.656 -7.131 1.00 89.75 92 VAL A C 1
ATOM 679 O O . VAL A 1 92 ? 7.435 -5.619 -7.425 1.00 89.75 92 VAL A O 1
ATOM 682 N N . ALA A 1 93 ? 6.664 -7.042 -5.866 1.00 90.56 93 ALA A N 1
ATOM 683 C CA . ALA A 1 93 ? 7.163 -6.295 -4.717 1.00 90.56 93 ALA A CA 1
ATOM 684 C C . ALA A 1 93 ? 8.696 -6.175 -4.707 1.00 90.56 93 ALA A C 1
ATOM 686 O O . ALA A 1 93 ? 9.223 -5.096 -4.451 1.00 90.56 93 ALA A O 1
ATOM 687 N N . GLY A 1 94 ? 9.427 -7.243 -5.040 1.00 90.44 94 GLY A N 1
ATOM 688 C CA . GLY A 1 94 ? 10.893 -7.218 -5.111 1.00 90.44 94 GLY A CA 1
ATOM 689 C C . GLY A 1 94 ? 11.447 -6.232 -6.146 1.00 90.44 94 GLY A C 1
ATOM 690 O O . GLY A 1 94 ? 12.504 -5.643 -5.934 1.00 90.44 94 GLY A O 1
ATOM 691 N N . LEU A 1 95 ? 10.712 -5.983 -7.235 1.00 92.19 95 LEU A N 1
ATOM 692 C CA . LEU A 1 95 ? 11.107 -5.006 -8.257 1.00 92.19 95 LEU A CA 1
ATOM 693 C C . LEU A 1 95 ? 11.015 -3.556 -7.762 1.00 92.19 95 LEU A C 1
ATOM 695 O O . LEU A 1 95 ? 11.645 -2.672 -8.345 1.00 92.19 95 LEU A O 1
ATOM 699 N N . ILE A 1 96 ? 10.247 -3.285 -6.704 1.00 92.94 96 ILE A N 1
ATOM 700 C CA . ILE A 1 96 ? 10.026 -1.924 -6.201 1.00 92.94 96 ILE A CA 1
ATOM 701 C C . ILE A 1 96 ? 11.339 -1.268 -5.780 1.00 92.94 96 ILE A C 1
ATOM 703 O O . ILE A 1 96 ? 11.567 -0.110 -6.130 1.00 92.94 96 ILE A O 1
ATOM 707 N N . ASP A 1 97 ? 12.233 -2.002 -5.121 1.00 90.50 97 ASP A N 1
ATOM 708 C CA . ASP A 1 97 ? 13.521 -1.464 -4.671 1.00 90.50 97 ASP A CA 1
ATOM 709 C C . ASP A 1 97 ? 14.415 -1.069 -5.848 1.00 90.50 97 ASP A C 1
ATOM 711 O O . ASP A 1 97 ? 15.002 0.017 -5.864 1.00 90.50 97 ASP A O 1
ATOM 715 N N . GLU A 1 98 ? 14.459 -1.903 -6.888 1.00 92.31 98 GLU A N 1
ATOM 716 C CA . GLU A 1 98 ? 15.198 -1.596 -8.113 1.00 92.31 98 GLU A CA 1
ATOM 717 C C . GLU A 1 98 ? 14.625 -0.368 -8.825 1.00 92.31 98 GLU A C 1
ATOM 719 O O . GLU A 1 98 ? 15.370 0.488 -9.310 1.00 92.31 98 GLU A O 1
ATOM 724 N N . LEU A 1 99 ? 13.296 -0.264 -8.888 1.00 91.81 99 LEU A N 1
ATOM 725 C CA . LEU A 1 99 ? 12.613 0.860 -9.518 1.00 91.81 99 LEU A CA 1
ATOM 726 C C . LEU A 1 99 ? 12.802 2.157 -8.727 1.00 91.81 99 LEU A C 1
ATOM 728 O O . LEU A 1 99 ? 13.007 3.207 -9.334 1.00 91.81 99 LEU A O 1
ATOM 732 N N . ARG A 1 100 ? 12.804 2.096 -7.393 1.00 89.06 100 ARG A N 1
ATOM 733 C CA . ARG A 1 100 ? 13.079 3.244 -6.516 1.00 89.06 100 ARG A CA 1
ATOM 734 C C . ARG A 1 100 ? 14.523 3.711 -6.633 1.00 89.06 100 ARG A C 1
ATOM 736 O O . ARG A 1 100 ? 14.759 4.910 -6.738 1.00 89.06 100 ARG A O 1
ATOM 743 N N . ALA A 1 101 ? 15.477 2.785 -6.715 1.00 90.75 101 ALA A N 1
ATOM 744 C CA . ALA A 1 101 ? 16.875 3.120 -6.974 1.00 90.75 101 ALA A CA 1
ATOM 745 C C . ALA A 1 101 ? 17.080 3.728 -8.375 1.00 90.75 101 ALA A C 1
ATOM 747 O O . ALA A 1 101 ? 17.924 4.605 -8.557 1.00 90.75 101 ALA A O 1
ATOM 748 N N . ARG A 1 102 ? 16.304 3.279 -9.370 1.00 92.81 102 ARG A N 1
ATOM 749 C CA . ARG A 1 102 ? 16.366 3.779 -10.753 1.00 92.81 102 ARG A CA 1
ATOM 750 C C . ARG A 1 102 ? 15.693 5.141 -10.939 1.00 92.81 102 ARG A C 1
ATOM 752 O O . ARG A 1 102 ? 16.126 5.903 -11.802 1.00 92.81 102 ARG A O 1
ATOM 759 N N . TYR A 1 103 ? 14.658 5.438 -10.156 1.00 92.88 103 TYR A N 1
ATOM 760 C CA . TYR A 1 103 ? 13.868 6.673 -10.229 1.00 92.88 103 TYR A CA 1
ATOM 761 C C . TYR A 1 103 ? 13.761 7.357 -8.852 1.00 92.88 103 TYR A C 1
ATOM 763 O O . TYR A 1 103 ? 12.659 7.490 -8.308 1.00 92.88 103 TYR A O 1
ATOM 771 N N . PRO A 1 104 ? 14.894 7.779 -8.260 1.00 91.50 104 PRO A N 1
ATOM 772 C CA . PRO A 1 104 ? 14.931 8.278 -6.886 1.00 91.50 104 PRO A CA 1
ATOM 773 C C . PRO A 1 104 ? 14.173 9.600 -6.695 1.00 91.50 104 PRO A C 1
ATOM 775 O O . PRO A 1 104 ? 13.761 9.909 -5.580 1.00 91.50 104 PRO A O 1
ATOM 778 N N . ASN A 1 105 ? 13.948 10.376 -7.762 1.00 91.62 105 ASN A N 1
ATOM 779 C CA . ASN A 1 105 ? 13.279 11.676 -7.706 1.00 91.62 105 ASN A CA 1
ATOM 780 C C . ASN A 1 105 ? 11.844 11.630 -8.244 1.00 91.62 105 ASN A C 1
ATOM 782 O O . ASN A 1 105 ? 11.261 12.685 -8.491 1.00 91.62 105 ASN A O 1
ATOM 786 N N . ALA A 1 106 ? 11.242 10.449 -8.413 1.00 90.62 106 ALA A N 1
ATOM 787 C CA . ALA A 1 106 ? 9.888 10.303 -8.959 1.00 90.62 106 ALA A CA 1
ATOM 788 C C . ALA A 1 106 ? 8.795 11.077 -8.184 1.00 90.62 106 ALA A C 1
ATOM 790 O O . ALA A 1 106 ? 7.719 11.321 -8.727 1.00 90.62 106 ALA A O 1
ATOM 791 N N . LEU A 1 107 ? 9.062 11.483 -6.938 1.00 86.88 107 LEU A N 1
ATOM 792 C CA . LEU A 1 107 ? 8.202 12.369 -6.144 1.00 86.88 107 LEU A CA 1
ATOM 793 C C . LEU A 1 107 ? 8.175 13.818 -6.656 1.00 86.88 107 LEU A C 1
ATOM 795 O O . LEU A 1 107 ? 7.135 14.468 -6.600 1.00 86.88 107 LEU A O 1
ATOM 799 N N . LEU A 1 108 ? 9.311 14.330 -7.134 1.00 90.25 108 LEU A N 1
ATOM 800 C CA . LEU A 1 108 ? 9.498 15.742 -7.497 1.00 90.25 108 LEU A CA 1
ATOM 801 C C . LEU A 1 108 ? 9.696 15.952 -9.004 1.00 90.25 108 LEU A C 1
ATOM 803 O O . LEU A 1 108 ? 9.679 17.087 -9.475 1.00 90.25 108 LEU A O 1
ATOM 807 N N . ASN A 1 109 ? 9.904 14.873 -9.760 1.00 93.19 109 ASN A N 1
ATOM 808 C CA . ASN A 1 109 ? 10.180 14.900 -11.187 1.00 93.19 109 ASN A CA 1
ATOM 809 C C . ASN A 1 109 ? 9.116 14.108 -11.958 1.00 93.19 109 ASN A C 1
ATOM 811 O O . ASN A 1 109 ? 9.083 12.876 -11.916 1.00 93.19 109 ASN A O 1
ATOM 815 N N . ASP A 1 110 ? 8.283 14.826 -12.713 1.00 92.44 110 ASP A N 1
ATOM 816 C CA . ASP A 1 110 ? 7.199 14.249 -13.512 1.00 92.44 110 ASP A CA 1
ATOM 817 C C . ASP A 1 110 ? 7.686 13.264 -14.583 1.00 92.44 110 ASP A C 1
ATOM 819 O O . ASP A 1 110 ? 6.982 12.304 -14.903 1.00 92.44 110 ASP A O 1
ATOM 823 N N . ASP A 1 111 ? 8.882 13.457 -15.138 1.00 94.38 111 ASP A N 1
ATOM 824 C CA . ASP A 1 111 ? 9.420 12.553 -16.155 1.00 94.38 111 ASP A CA 1
ATOM 825 C C . ASP A 1 111 ? 9.896 11.239 -15.537 1.00 94.38 111 ASP A C 1
ATOM 827 O O . ASP A 1 111 ? 9.601 10.165 -16.069 1.00 94.38 111 ASP A O 1
ATOM 831 N N . GLU A 1 112 ? 10.566 11.295 -14.382 1.00 95.12 112 GLU A N 1
ATOM 832 C CA . GLU A 1 112 ? 10.881 10.089 -13.607 1.00 95.12 112 GLU A CA 1
ATOM 833 C C . GLU A 1 112 ? 9.605 9.391 -13.137 1.00 95.12 112 GLU A C 1
ATOM 835 O O . GLU A 1 112 ? 9.499 8.173 -13.260 1.00 95.12 112 GLU A O 1
ATOM 840 N N . ARG A 1 113 ? 8.592 10.147 -12.702 1.00 94.00 113 ARG A N 1
ATOM 841 C CA . ARG A 1 113 ? 7.285 9.606 -12.318 1.00 94.00 113 ARG A CA 1
ATOM 842 C C . ARG A 1 113 ? 6.608 8.861 -13.468 1.00 94.00 113 ARG A C 1
ATOM 844 O O . ARG A 1 113 ? 6.087 7.763 -13.269 1.00 94.00 113 ARG A O 1
ATOM 851 N N . ARG A 1 114 ? 6.627 9.425 -14.683 1.00 93.44 114 ARG A N 1
ATOM 852 C CA . ARG A 1 114 ? 6.099 8.773 -15.896 1.00 93.44 114 ARG A CA 1
ATOM 853 C C . ARG A 1 114 ? 6.872 7.500 -16.238 1.00 93.44 114 ARG A C 1
ATOM 855 O O . ARG A 1 114 ? 6.252 6.496 -16.585 1.00 93.44 114 ARG A O 1
ATOM 862 N N . ARG A 1 115 ? 8.204 7.517 -16.125 1.00 93.94 115 ARG A N 1
ATOM 863 C CA . ARG A 1 115 ? 9.060 6.348 -16.400 1.00 93.94 115 ARG A CA 1
ATOM 864 C C . ARG A 1 115 ? 8.894 5.242 -15.362 1.00 93.94 115 ARG A C 1
ATOM 866 O O . ARG A 1 115 ? 8.787 4.083 -15.751 1.00 93.94 115 ARG A O 1
ATOM 873 N N . LEU A 1 116 ? 8.806 5.594 -14.079 1.00 93.75 116 LEU A N 1
ATOM 874 C CA . LEU A 1 116 ? 8.472 4.673 -12.993 1.00 93.75 116 LEU A CA 1
ATOM 875 C C . LEU A 1 116 ? 7.130 4.000 -13.273 1.00 93.75 116 LEU A C 1
ATOM 877 O O . LEU A 1 116 ? 7.048 2.775 -13.284 1.00 93.75 116 LEU A O 1
ATOM 881 N N . ARG A 1 117 ? 6.104 4.799 -13.594 1.00 93.81 117 ARG A N 1
ATOM 882 C CA . ARG A 1 117 ? 4.788 4.281 -13.967 1.00 93.81 117 ARG A CA 1
ATOM 883 C C . ARG A 1 117 ? 4.895 3.286 -15.122 1.00 93.81 117 ARG A C 1
ATOM 885 O O . ARG A 1 117 ? 4.387 2.183 -14.996 1.00 93.81 117 ARG A O 1
ATOM 892 N N . GLY A 1 118 ? 5.566 3.648 -16.217 1.00 93.94 118 GLY A N 1
ATOM 893 C CA . GLY A 1 118 ? 5.754 2.762 -17.371 1.00 93.94 118 GLY A CA 1
ATOM 894 C C . GLY A 1 118 ? 6.485 1.461 -17.025 1.00 93.94 118 GLY A C 1
ATOM 895 O O . GLY A 1 118 ? 6.112 0.399 -17.516 1.00 93.94 118 GLY A O 1
ATOM 896 N N . ALA A 1 119 ? 7.475 1.522 -16.133 1.00 93.25 119 ALA A N 1
ATOM 897 C CA . ALA A 1 119 ? 8.210 0.349 -15.673 1.00 93.25 119 ALA A CA 1
ATOM 898 C C . ALA A 1 119 ? 7.329 -0.640 -14.886 1.00 93.25 119 ALA A C 1
ATOM 900 O O . ALA A 1 119 ? 7.528 -1.847 -14.993 1.00 93.25 119 ALA A O 1
ATOM 901 N N . LEU A 1 120 ? 6.322 -0.143 -14.159 1.00 93.38 120 LEU A N 1
ATOM 902 C CA . LEU A 1 120 ? 5.368 -0.968 -13.408 1.00 93.38 120 LEU A CA 1
ATOM 903 C C . LEU A 1 120 ? 4.360 -1.715 -14.297 1.00 93.38 120 LEU A C 1
ATOM 905 O O . LEU A 1 120 ? 3.792 -2.707 -13.853 1.00 93.38 120 LEU A O 1
ATOM 909 N N . TYR A 1 121 ? 4.146 -1.290 -15.548 1.00 92.62 121 TYR A N 1
ATOM 910 C CA . TYR A 1 121 ? 3.264 -2.013 -16.478 1.00 92.62 121 TYR A CA 1
ATOM 911 C C . TYR A 1 121 ? 3.872 -3.336 -16.966 1.00 92.62 121 TYR A C 1
ATOM 913 O O . TYR A 1 121 ? 3.125 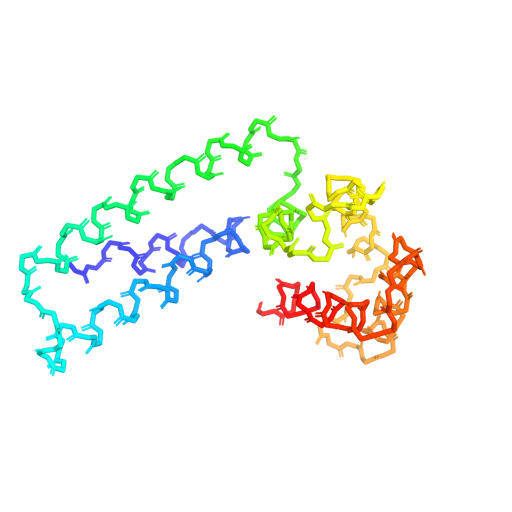-4.264 -17.259 1.00 92.62 121 TYR A O 1
ATOM 921 N N . LEU A 1 122 ? 5.204 -3.429 -17.056 1.00 89.25 122 LEU A N 1
ATOM 922 C CA . LEU A 1 122 ? 5.921 -4.599 -17.583 1.00 89.25 122 LEU A CA 1
ATOM 923 C C . LEU A 1 122 ? 5.647 -5.909 -16.823 1.00 89.25 122 LEU A C 1
ATOM 925 O O . LEU A 1 122 ? 5.308 -6.891 -17.477 1.00 89.25 122 LEU A O 1
ATOM 929 N N . PRO A 1 123 ? 5.758 -5.969 -15.483 1.00 88.75 123 PRO A N 1
ATOM 930 C CA . PRO A 1 123 ? 5.481 -7.205 -14.748 1.00 88.75 123 PRO A CA 1
ATOM 931 C C . PRO A 1 123 ? 3.988 -7.567 -14.694 1.00 88.75 123 PRO A C 1
ATOM 933 O O . PRO A 1 123 ? 3.637 -8.637 -14.216 1.00 88.75 123 PRO A O 1
ATOM 936 N N . LEU A 1 124 ? 3.108 -6.681 -15.166 1.00 89.44 124 LEU A N 1
ATOM 937 C CA . LEU A 1 124 ? 1.654 -6.821 -15.090 1.00 89.44 124 LEU A CA 1
ATOM 938 C C . LEU A 1 124 ? 1.016 -6.997 -16.474 1.00 89.44 124 LEU A C 1
ATOM 940 O O . LEU A 1 124 ? -0.186 -6.792 -16.626 1.00 89.44 124 LEU A O 1
ATOM 944 N N . LEU A 1 125 ? 1.808 -7.321 -17.501 1.00 88.94 125 LEU A N 1
ATOM 945 C CA . LEU A 1 125 ? 1.339 -7.367 -18.889 1.00 88.94 125 LEU A CA 1
ATOM 946 C C . LEU A 1 125 ? 0.240 -8.403 -19.134 1.00 88.94 125 LEU A C 1
ATOM 948 O O . LEU A 1 125 ? -0.593 -8.158 -20.004 1.00 88.94 125 LEU A O 1
ATOM 952 N N . ASP A 1 126 ? 0.218 -9.486 -18.356 1.00 87.94 126 ASP A N 1
ATOM 953 C CA . ASP A 1 126 ? -0.761 -10.573 -18.484 1.00 87.94 126 ASP A CA 1
ATOM 954 C C . ASP A 1 126 ? -2.145 -10.220 -17.912 1.00 87.94 126 ASP A C 1
ATOM 956 O O . ASP A 1 126 ? -3.111 -10.958 -18.107 1.00 87.94 126 ASP A O 1
ATOM 960 N N . LEU A 1 127 ? -2.269 -9.079 -17.227 1.00 88.25 127 LEU A N 1
ATOM 961 C CA . LEU A 1 127 ? -3.550 -8.572 -16.742 1.00 88.25 127 LEU A CA 1
ATOM 962 C C . LEU A 1 127 ? -4.337 -7.843 -17.830 1.00 88.25 127 LEU A C 1
ATOM 964 O O . LEU A 1 127 ? -3.784 -7.301 -18.791 1.00 88.25 127 LEU A O 1
ATOM 968 N N . SER A 1 128 ? -5.651 -7.751 -17.613 1.00 90.19 128 SER A N 1
ATOM 969 C CA . SER A 1 128 ? -6.522 -6.873 -18.392 1.00 90.19 128 SER A CA 1
ATOM 970 C C . SER A 1 128 ? -6.040 -5.416 -18.309 1.00 90.19 128 SER A C 1
ATOM 972 O O . SER A 1 128 ? -5.453 -4.997 -17.309 1.00 90.19 128 SER A O 1
ATOM 974 N N . ASP A 1 129 ? -6.304 -4.612 -19.344 1.00 90.56 129 ASP A N 1
ATOM 975 C CA . ASP A 1 129 ? -5.920 -3.192 -19.356 1.00 90.56 129 ASP A CA 1
ATOM 976 C C . ASP A 1 129 ? -6.482 -2.417 -18.153 1.00 90.56 129 ASP A C 1
ATOM 978 O O . ASP A 1 129 ? -5.807 -1.540 -17.602 1.00 90.56 129 ASP A O 1
ATOM 982 N N . GLU A 1 130 ? -7.701 -2.762 -17.735 1.00 92.31 130 GLU A N 1
ATOM 983 C CA . GLU A 1 130 ? -8.390 -2.153 -16.600 1.00 92.31 130 GLU A CA 1
ATOM 984 C C . GLU A 1 130 ? -7.708 -2.513 -15.273 1.00 92.31 130 GLU A C 1
ATOM 986 O O . GLU A 1 130 ? -7.313 -1.615 -14.522 1.00 92.31 130 GLU A O 1
ATOM 991 N N . ASP A 1 131 ? -7.480 -3.804 -15.017 1.00 91.56 131 ASP A N 1
ATOM 992 C CA . ASP A 1 131 ? -6.828 -4.267 -13.789 1.00 91.56 131 ASP A CA 1
ATOM 993 C C . ASP A 1 131 ? -5.388 -3.787 -13.693 1.00 91.56 131 ASP A C 1
ATOM 995 O O . ASP A 1 131 ? -4.955 -3.298 -12.649 1.00 91.56 131 ASP A O 1
ATOM 999 N N . ARG A 1 132 ? -4.656 -3.847 -14.806 1.00 92.94 132 ARG A N 1
ATOM 1000 C CA . ARG A 1 132 ? -3.278 -3.375 -14.890 1.00 92.94 132 ARG A CA 1
ATOM 1001 C C . ARG A 1 132 ? -3.176 -1.895 -14.546 1.00 92.94 132 ARG A C 1
ATOM 1003 O O . ARG A 1 132 ? -2.339 -1.507 -13.735 1.00 92.94 132 ARG A O 1
ATOM 1010 N N . THR A 1 133 ? -4.040 -1.062 -15.126 1.00 93.50 133 THR A N 1
ATOM 1011 C CA . THR A 1 133 ? -4.049 0.381 -14.844 1.00 93.50 133 THR A CA 1
ATOM 1012 C C . THR A 1 133 ? -4.372 0.650 -13.376 1.00 93.50 133 THR A C 1
ATOM 1014 O O . THR A 1 133 ? -3.670 1.430 -12.727 1.00 93.50 133 THR A O 1
ATOM 1017 N N . ARG A 1 134 ? -5.386 -0.037 -12.838 1.00 94.12 134 ARG A N 1
ATOM 1018 C CA . ARG A 1 134 ? -5.817 0.078 -11.441 1.00 94.12 134 ARG A CA 1
ATOM 1019 C C . ARG A 1 134 ? -4.714 -0.322 -10.459 1.00 94.12 134 ARG A C 1
ATOM 1021 O O . ARG A 1 134 ? -4.468 0.402 -9.496 1.00 94.12 134 ARG A O 1
ATOM 1028 N N . ILE A 1 135 ? -4.033 -1.438 -10.709 1.00 92.75 135 ILE A N 1
ATOM 1029 C CA . ILE A 1 135 ? -2.938 -1.928 -9.865 1.00 92.75 135 ILE A CA 1
ATOM 1030 C C . ILE A 1 135 ? -1.740 -0.980 -9.933 1.00 92.75 135 ILE A C 1
ATOM 1032 O O . ILE A 1 135 ? -1.204 -0.603 -8.893 1.00 92.75 135 ILE A O 1
ATOM 1036 N N . VAL A 1 136 ? -1.352 -0.511 -11.123 1.00 93.31 136 VAL A N 1
ATOM 1037 C CA . VAL A 1 136 ? -0.265 0.474 -11.247 1.00 93.31 136 VAL A CA 1
ATOM 1038 C C . VAL A 1 136 ? -0.605 1.766 -10.499 1.00 93.31 136 VAL A C 1
ATOM 1040 O O . VAL A 1 136 ? 0.263 2.332 -9.836 1.00 93.31 136 VAL A O 1
ATOM 1043 N N . ASP A 1 137 ? -1.852 2.238 -10.559 1.00 92.56 137 ASP A N 1
ATOM 1044 C CA . ASP A 1 137 ? -2.294 3.404 -9.787 1.00 92.56 137 ASP A CA 1
ATOM 1045 C C . ASP A 1 137 ? -2.198 3.180 -8.277 1.00 92.56 137 ASP A C 1
ATOM 1047 O O . ASP A 1 137 ? -1.773 4.085 -7.556 1.00 92.56 137 ASP A O 1
ATOM 1051 N N . LEU A 1 138 ? -2.562 1.990 -7.801 1.00 90.62 138 LEU A N 1
ATOM 1052 C CA . LEU A 1 138 ? -2.453 1.620 -6.394 1.00 90.62 138 LEU A CA 1
ATOM 1053 C C . LEU A 1 138 ? -0.990 1.620 -5.928 1.00 90.62 138 LEU A C 1
ATOM 1055 O O . LEU A 1 138 ? -0.673 2.265 -4.929 1.00 90.62 138 LEU A O 1
ATOM 1059 N N . ILE A 1 139 ? -0.092 0.986 -6.691 1.00 91.38 139 ILE A N 1
ATOM 1060 C CA . ILE A 1 139 ? 1.350 0.972 -6.401 1.00 91.38 139 ILE A CA 1
ATOM 1061 C C . ILE A 1 139 ? 1.895 2.403 -6.381 1.00 91.38 139 ILE A C 1
ATOM 1063 O O . ILE A 1 139 ? 2.558 2.811 -5.432 1.00 91.38 139 ILE A O 1
ATOM 1067 N N . MET A 1 140 ? 1.572 3.209 -7.396 1.00 91.44 140 MET A N 1
ATOM 1068 C CA . MET A 1 140 ? 2.036 4.596 -7.482 1.00 91.44 140 MET A CA 1
ATOM 1069 C C . MET A 1 140 ? 1.547 5.448 -6.307 1.00 91.44 140 MET A C 1
ATOM 1071 O O . MET A 1 140 ? 2.292 6.306 -5.844 1.00 91.44 140 MET A O 1
ATOM 1075 N N . ARG A 1 141 ? 0.323 5.231 -5.809 1.00 87.94 141 ARG A N 1
ATOM 1076 C CA . ARG A 1 141 ? -0.171 5.910 -4.601 1.00 87.94 141 ARG A CA 1
ATOM 1077 C C . ARG A 1 141 ? 0.596 5.477 -3.359 1.00 87.94 141 ARG A C 1
ATOM 1079 O O . ARG A 1 141 ? 0.938 6.340 -2.568 1.00 87.94 141 ARG A O 1
ATOM 1086 N N . SER A 1 142 ? 0.902 4.187 -3.223 1.00 84.38 142 SER A N 1
ATOM 1087 C CA . SER A 1 142 ? 1.672 3.663 -2.088 1.00 84.38 142 SER A CA 1
ATOM 1088 C C . SER A 1 142 ? 3.114 4.174 -2.046 1.00 84.38 142 SER A C 1
ATOM 1090 O O . SER A 1 142 ? 3.677 4.294 -0.967 1.00 84.38 142 SER A O 1
ATOM 1092 N N . LEU A 1 143 ? 3.731 4.439 -3.202 1.00 83.94 143 LEU A N 1
ATOM 1093 C CA . LEU A 1 143 ? 5.134 4.873 -3.285 1.00 83.94 143 LEU A CA 1
ATOM 1094 C C . LEU A 1 143 ? 5.327 6.393 -3.228 1.00 83.94 143 LEU A C 1
ATOM 1096 O O . LEU A 1 143 ? 6.457 6.861 -3.053 1.00 83.94 143 LEU A O 1
ATOM 1100 N N . LEU A 1 144 ? 4.261 7.154 -3.483 1.00 80.81 144 LEU A N 1
ATOM 1101 C CA . LEU A 1 144 ? 4.301 8.612 -3.618 1.00 80.81 144 LEU A CA 1
ATOM 1102 C C . LEU A 1 144 ? 3.461 9.343 -2.559 1.00 80.81 144 LEU A C 1
ATOM 1104 O O . LEU A 1 144 ? 3.273 10.554 -2.689 1.00 80.81 144 LEU A O 1
ATOM 1108 N N . SER A 1 145 ? 2.917 8.615 -1.579 1.00 66.75 145 SER A N 1
ATOM 1109 C CA . SER A 1 145 ? 2.171 9.165 -0.440 1.00 66.75 145 SER A CA 1
ATOM 1110 C C . SER A 1 145 ? 3.076 9.832 0.581 1.00 66.75 145 SER A C 1
ATOM 1112 O O . SER A 1 145 ? 4.146 9.242 0.856 1.00 66.75 145 SER A O 1
#